Protein AF-A0A434VMH2-F1 (afdb_monomer_lite)

Secondary structure (DSSP, 8-state):
---HHHHHHHHHHHHHTT-HHHHHHHHHHHHHHHHTTSS-STTTS-HHHHHHHHHHT--

pLDDT: mean 97.62, std 2.61, range [80.62, 98.81]

Foldseek 3Di:
DQCLVVLLVVLVVCVVVVVPVVSVQLVQLLVVLVVVVESVDPPPHDNVRSVVSSVVSGD

Radius of gyration: 11.2 Å; chains: 1; bounding box: 22×19×29 Å

Sequence (59 aa):
ANPIATIWSGAMMLEHLSETAAARRIMKAVEATTARGIGTTAGKDKTDTITAAIVAALS

Structure (mmCIF, N/CA/C/O backbone):
data_AF-A0A434VMH2-F1
#
_entry.id   AF-A0A434VMH2-F1
#
loop_
_atom_site.group_PDB
_atom_site.id
_atom_site.type_symbol
_atom_site.label_atom_id
_atom_site.label_alt_id
_atom_site.label_comp_id
_atom_site.label_asym_id
_atom_site.label_entity_id
_atom_site.label_seq_id
_atom_site.pdbx_PDB_ins_code
_atom_site.Cartn_x
_atom_site.Cartn_y
_atom_site.Cartn_z
_atom_site.occupancy
_atom_site.B_iso_or_equiv
_atom_site.auth_seq_id
_atom_site.auth_comp_id
_atom_site.auth_asym_id
_atom_site.auth_atom_id
_atom_site.pdbx_PDB_model_num
ATOM 1 N N . ALA A 1 1 ? 5.653 7.710 -11.924 1.00 92.62 1 ALA A N 1
ATOM 2 C CA . ALA A 1 1 ? 6.112 8.006 -10.550 1.00 92.62 1 ALA A CA 1
ATOM 3 C C . ALA A 1 1 ? 5.789 6.803 -9.670 1.00 92.62 1 ALA A C 1
ATOM 5 O O . ALA A 1 1 ? 4.985 5.979 -10.086 1.00 92.62 1 ALA A O 1
ATOM 6 N N . ASN A 1 2 ? 6.403 6.672 -8.495 1.00 96.94 2 ASN A N 1
ATOM 7 C CA . ASN A 1 2 ? 6.067 5.588 -7.572 1.00 96.94 2 ASN A CA 1
ATOM 8 C C . ASN A 1 2 ? 5.024 6.079 -6.545 1.00 96.94 2 ASN A C 1
ATOM 10 O O . ASN A 1 2 ? 5.361 6.968 -5.764 1.00 96.94 2 ASN A O 1
ATOM 14 N N . PRO A 1 3 ? 3.783 5.547 -6.533 1.00 98.00 3 PRO A N 1
ATOM 15 C CA . PRO A 1 3 ? 2.730 6.019 -5.634 1.00 98.00 3 PRO A CA 1
ATOM 16 C C . PRO A 1 3 ? 2.848 5.477 -4.200 1.00 98.00 3 PRO A C 1
ATOM 18 O O . PRO A 1 3 ? 2.102 5.923 -3.331 1.00 98.00 3 PRO A O 1
ATOM 21 N N . ILE A 1 4 ? 3.761 4.535 -3.928 1.00 97.81 4 ILE A N 1
ATOM 22 C CA . ILE A 1 4 ? 3.841 3.819 -2.642 1.00 97.81 4 ILE A CA 1
ATOM 23 C C . ILE A 1 4 ? 3.980 4.774 -1.452 1.00 97.81 4 ILE A C 1
ATOM 25 O O . ILE A 1 4 ? 3.277 4.606 -0.461 1.00 97.81 4 ILE A O 1
ATOM 29 N N . ALA A 1 5 ? 4.834 5.798 -1.553 1.00 97.31 5 ALA A N 1
ATOM 30 C CA . ALA A 1 5 ? 5.032 6.753 -0.462 1.00 97.31 5 ALA A CA 1
ATOM 31 C C . ALA A 1 5 ? 3.737 7.512 -0.125 1.00 97.31 5 ALA A C 1
ATOM 33 O O . ALA A 1 5 ? 3.363 7.611 1.039 1.00 97.31 5 ALA A O 1
ATOM 34 N N . THR A 1 6 ? 3.012 7.984 -1.143 1.00 98.38 6 THR A N 1
ATOM 35 C CA . THR A 1 6 ? 1.734 8.685 -0.960 1.00 98.38 6 THR A CA 1
ATOM 36 C C . THR A 1 6 ? 0.654 7.762 -0.394 1.00 98.38 6 THR A C 1
ATOM 38 O O . THR A 1 6 ? -0.099 8.171 0.487 1.00 98.38 6 THR A O 1
ATOM 41 N N . ILE A 1 7 ? 0.591 6.508 -0.852 1.00 98.38 7 ILE A N 1
ATOM 42 C CA . ILE A 1 7 ? -0.349 5.503 -0.330 1.00 98.38 7 ILE A CA 1
ATOM 43 C C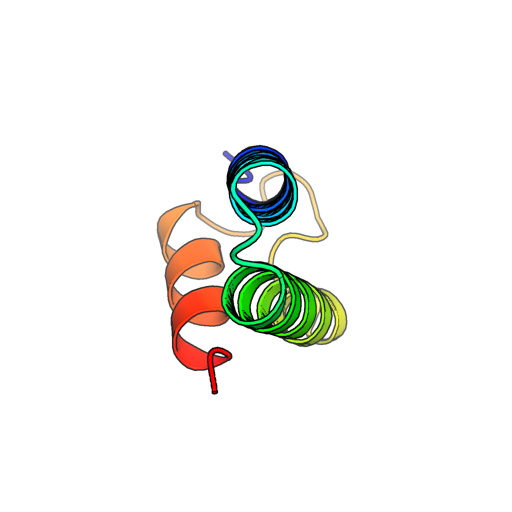 . ILE A 1 7 ? -0.054 5.205 1.145 1.00 98.38 7 ILE A C 1
ATOM 45 O O . ILE A 1 7 ? -0.979 5.159 1.955 1.00 98.38 7 ILE A O 1
ATOM 49 N N . TRP A 1 8 ? 1.221 5.065 1.513 1.00 98.06 8 TRP A N 1
ATOM 50 C CA . TRP A 1 8 ? 1.625 4.870 2.903 1.00 98.06 8 TRP A CA 1
ATOM 51 C C . TRP A 1 8 ? 1.259 6.080 3.771 1.00 98.06 8 TRP A C 1
ATOM 53 O O . TRP A 1 8 ? 0.672 5.904 4.836 1.00 98.06 8 TRP A O 1
ATOM 63 N N . SER A 1 9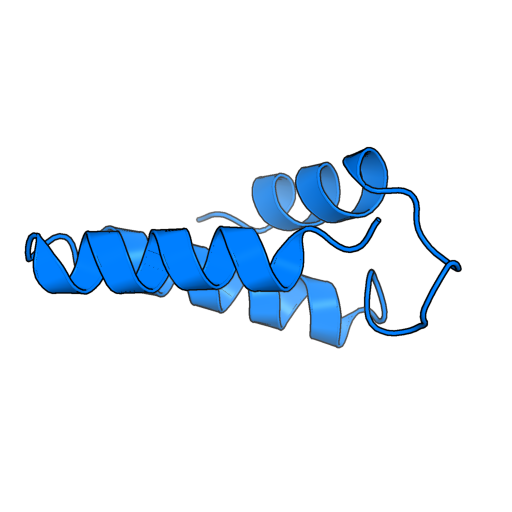 ? 1.482 7.310 3.301 1.00 98.69 9 SER A N 1
ATOM 64 C CA . SER A 1 9 ? 0.996 8.501 4.014 1.00 98.69 9 SER A CA 1
ATOM 65 C C . SER A 1 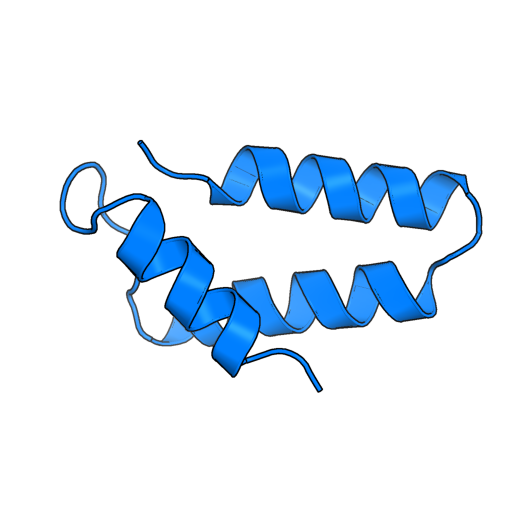9 ? -0.526 8.472 4.222 1.00 98.69 9 SER A C 1
ATOM 67 O O . SER A 1 9 ? -1.004 8.832 5.295 1.00 98.69 9 SER A O 1
ATOM 69 N N . GLY A 1 10 ? -1.290 7.979 3.240 1.00 98.62 10 GLY A N 1
ATOM 70 C CA . GLY A 1 10 ? -2.728 7.739 3.383 1.00 98.62 10 GLY A CA 1
ATOM 71 C C . GLY A 1 10 ? -3.066 6.693 4.455 1.00 98.62 10 GLY A C 1
ATOM 72 O O . GLY A 1 10 ? -3.985 6.903 5.243 1.00 98.62 10 GLY A O 1
ATOM 73 N N . ALA A 1 11 ? -2.303 5.602 4.545 1.00 98.62 11 ALA A N 1
ATOM 74 C CA . ALA A 1 11 ? -2.459 4.614 5.615 1.00 98.62 11 ALA A CA 1
ATOM 75 C C . ALA A 1 11 ? -2.151 5.211 7.001 1.00 98.62 11 ALA A C 1
ATOM 77 O O . ALA A 1 11 ? -2.932 5.011 7.926 1.00 98.62 11 ALA A O 1
ATOM 78 N N . MET A 1 12 ? -1.089 6.014 7.135 1.00 98.62 12 MET A N 1
ATOM 79 C CA . MET A 1 12 ? -0.767 6.725 8.383 1.00 98.62 12 MET A CA 1
ATOM 80 C C . MET A 1 12 ? -1.881 7.701 8.793 1.00 98.62 12 MET A C 1
ATOM 82 O O . MET A 1 12 ? -2.214 7.812 9.971 1.00 98.62 12 MET A O 1
ATOM 86 N N . MET A 1 13 ? -2.497 8.388 7.825 1.00 98.81 13 MET A N 1
ATOM 87 C CA . MET A 1 13 ? -3.661 9.244 8.074 1.00 98.81 13 MET A CA 1
ATOM 88 C C . MET A 1 13 ? -4.853 8.431 8.597 1.00 98.81 13 MET A C 1
ATOM 90 O O . MET A 1 13 ? -5.511 8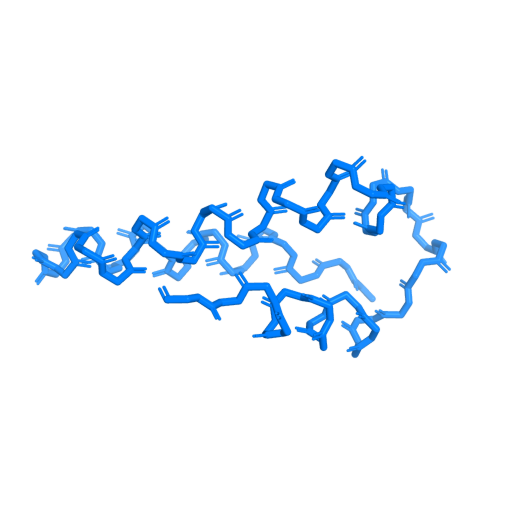.857 9.542 1.00 98.81 13 MET A O 1
ATOM 94 N N . LEU A 1 14 ? -5.123 7.254 8.027 1.00 98.75 14 LEU A N 1
ATOM 95 C CA . LEU A 1 14 ? -6.181 6.369 8.521 1.00 98.75 14 LEU A CA 1
ATOM 96 C C . LEU A 1 14 ? -5.899 5.891 9.951 1.00 98.75 14 LEU A C 1
ATOM 98 O O . LEU A 1 14 ? -6.812 5.889 10.772 1.00 98.75 14 LEU A O 1
ATOM 102 N N . GLU A 1 15 ? -4.651 5.560 10.292 1.00 98.44 15 GLU A N 1
ATOM 103 C CA . GLU A 1 15 ? -4.285 5.243 11.681 1.00 98.44 15 GLU A CA 1
ATOM 104 C C . GLU A 1 15 ? -4.561 6.415 12.627 1.00 98.44 15 GLU A C 1
ATOM 106 O O . GLU A 1 15 ? -5.148 6.209 13.690 1.00 98.44 15 GLU A O 1
ATOM 111 N N . HIS A 1 16 ? -4.209 7.641 12.225 1.00 98.31 16 HIS A N 1
ATOM 112 C CA . HIS A 1 16 ? -4.494 8.852 12.999 1.00 98.31 16 HIS A CA 1
ATOM 113 C C . HIS A 1 16 ? -6.000 9.073 13.220 1.00 98.31 16 HIS A C 1
ATOM 115 O O . HIS A 1 16 ? -6.415 9.506 14.294 1.00 98.31 16 HIS A O 1
ATOM 121 N N . LEU A 1 17 ? -6.826 8.718 12.236 1.00 98.69 17 LEU A N 1
ATOM 122 C CA . LEU A 1 17 ? -8.287 8.786 12.309 1.00 98.69 17 LEU A CA 1
ATOM 123 C C . LEU A 1 17 ? -8.923 7.594 13.050 1.00 98.69 17 LEU A C 1
ATOM 125 O O . LEU A 1 17 ? -10.141 7.459 13.047 1.00 98.69 17 LEU A O 1
ATOM 129 N N . SER A 1 18 ? -8.127 6.740 13.704 1.00 98.56 18 SER A N 1
ATOM 130 C CA . SER A 1 18 ? -8.573 5.495 14.358 1.00 98.56 18 SER A CA 1
ATOM 131 C C . SER A 1 18 ? -9.119 4.416 13.405 1.00 98.56 18 SER A C 1
ATOM 133 O O . SER A 1 18 ? -9.617 3.384 13.854 1.00 98.56 18 SER A O 1
ATOM 135 N N . GLU A 1 19 ? -8.928 4.568 12.093 1.00 98.62 19 GLU A N 1
ATOM 136 C CA . GLU A 1 19 ? -9.275 3.590 11.051 1.00 98.62 19 GLU A CA 1
ATOM 137 C C . GLU A 1 19 ? -8.168 2.533 10.867 1.00 98.62 19 GLU A C 1
ATOM 139 O O . GLU A 1 19 ? -7.729 2.201 9.759 1.00 98.62 19 GLU A O 1
ATOM 144 N N . THR A 1 20 ? -7.677 1.969 11.974 1.00 98.00 20 THR A N 1
ATOM 145 C CA . THR A 1 20 ? -6.485 1.103 11.971 1.00 98.00 20 THR A CA 1
ATOM 146 C C . THR A 1 20 ? -6.691 -0.189 11.172 1.00 98.00 20 THR A C 1
ATOM 148 O O . THR A 1 20 ? -5.743 -0.744 10.618 1.00 98.00 20 THR A O 1
ATOM 151 N N . ALA A 1 21 ? -7.924 -0.700 11.087 1.00 98.19 21 ALA A N 1
ATOM 152 C CA . ALA A 1 21 ? -8.220 -1.882 10.276 1.00 98.19 21 ALA A CA 1
ATOM 153 C C . ALA A 1 21 ? -8.034 -1.608 8.776 1.00 98.19 21 ALA A C 1
ATOM 155 O O . ALA A 1 21 ? -7.456 -2.438 8.073 1.00 98.19 21 ALA A O 1
ATOM 156 N N . ALA A 1 22 ? -8.478 -0.443 8.297 1.00 98.31 22 ALA A N 1
ATOM 157 C CA . ALA A 1 22 ? -8.288 -0.025 6.913 1.00 98.31 22 ALA A CA 1
ATOM 158 C C . ALA A 1 22 ? -6.805 0.231 6.610 1.00 98.31 22 ALA A C 1
ATOM 160 O O . ALA A 1 22 ? -6.289 -0.283 5.616 1.00 98.31 22 ALA A O 1
ATOM 161 N N . ALA A 1 23 ? -6.098 0.930 7.503 1.00 98.56 23 ALA A N 1
ATOM 162 C CA . ALA A 1 23 ? -4.664 1.177 7.360 1.00 98.56 23 ALA A CA 1
ATOM 163 C C . ALA A 1 23 ? -3.854 -0.126 7.241 1.00 98.56 23 ALA A C 1
ATOM 165 O O . ALA A 1 23 ? -3.058 -0.280 6.313 1.00 98.56 23 ALA A O 1
ATOM 166 N N . ARG A 1 24 ? -4.125 -1.114 8.109 1.00 98.38 24 ARG A N 1
ATOM 167 C CA . ARG A 1 24 ? -3.474 -2.435 8.050 1.00 98.38 24 ARG A CA 1
ATOM 168 C C . ARG A 1 24 ? -3.733 -3.166 6.736 1.00 98.38 24 ARG A C 1
ATOM 170 O O . ARG A 1 24 ? -2.815 -3.785 6.204 1.00 98.38 24 ARG A O 1
ATOM 177 N N . ARG A 1 25 ? -4.959 -3.109 6.202 1.00 98.56 25 ARG A N 1
ATOM 178 C CA . ARG A 1 25 ? -5.280 -3.716 4.897 1.00 98.56 25 ARG A CA 1
ATOM 179 C C . ARG A 1 25 ? -4.470 -3.079 3.771 1.00 98.56 25 ARG A C 1
ATOM 181 O O . ARG A 1 25 ? -3.917 -3.803 2.947 1.00 98.56 25 ARG A O 1
ATOM 188 N N . ILE A 1 26 ? -4.355 -1.750 3.769 1.00 98.56 26 ILE A N 1
ATOM 189 C CA . ILE A 1 26 ? -3.560 -1.016 2.776 1.00 98.56 26 ILE A CA 1
ATOM 190 C C . ILE A 1 26 ? -2.083 -1.399 2.877 1.00 98.56 26 ILE A C 1
ATOM 192 O O . ILE A 1 26 ? -1.484 -1.757 1.864 1.00 98.56 26 ILE A O 1
ATOM 196 N N . MET A 1 27 ? -1.506 -1.388 4.081 1.00 98.44 27 MET A N 1
ATOM 197 C CA . MET A 1 27 ? -0.093 -1.739 4.262 1.00 98.44 27 MET A CA 1
ATOM 198 C C . MET A 1 27 ? 0.198 -3.185 3.855 1.00 98.44 27 MET A C 1
ATOM 200 O O . MET A 1 27 ? 1.152 -3.423 3.117 1.00 98.44 27 MET A O 1
ATOM 204 N N . LYS A 1 28 ? -0.680 -4.134 4.199 1.00 98.56 28 LYS A N 1
ATOM 205 C CA . LYS A 1 28 ? -0.559 -5.530 3.753 1.00 98.56 28 LYS A CA 1
ATOM 206 C C . LYS A 1 28 ? -0.600 -5.663 2.224 1.00 98.56 28 LYS A C 1
ATOM 208 O O . LYS A 1 28 ? 0.145 -6.457 1.653 1.00 98.56 28 LYS A O 1
ATOM 213 N N . ALA A 1 29 ? -1.441 -4.885 1.544 1.00 98.69 29 ALA A N 1
ATOM 214 C CA . ALA A 1 29 ? -1.507 -4.880 0.084 1.00 98.69 29 ALA A CA 1
ATOM 215 C C . ALA A 1 29 ? -0.243 -4.279 -0.564 1.00 98.69 29 ALA A C 1
ATOM 217 O O . ALA A 1 29 ? 0.244 -4.794 -1.578 1.00 98.69 29 ALA A O 1
ATOM 218 N N . VAL A 1 30 ? 0.328 -3.228 0.037 1.00 98.44 30 VAL A N 1
ATOM 219 C CA . VAL A 1 30 ? 1.619 -2.645 -0.371 1.00 98.44 30 VAL A CA 1
ATOM 220 C C . VAL A 1 30 ? 2.752 -3.662 -0.198 1.00 98.44 30 VAL A C 1
ATOM 222 O O . VAL A 1 30 ? 3.537 -3.873 -1.127 1.00 98.44 30 VAL A O 1
ATOM 225 N N . GLU A 1 31 ? 2.813 -4.348 0.943 1.00 98.44 31 GLU A N 1
ATOM 226 C CA . GLU A 1 31 ? 3.792 -5.409 1.215 1.00 98.44 31 GLU A CA 1
ATOM 227 C C . GLU A 1 31 ? 3.669 -6.560 0.208 1.00 98.44 31 GLU A C 1
ATOM 229 O O . GLU A 1 31 ? 4.652 -6.941 -0.423 1.00 98.44 31 GLU A O 1
ATOM 234 N N . ALA A 1 32 ? 2.456 -7.068 -0.028 1.00 98.50 32 ALA A N 1
ATOM 235 C CA . ALA A 1 32 ? 2.220 -8.144 -0.991 1.00 98.50 32 ALA A CA 1
ATOM 236 C C . ALA A 1 32 ? 2.606 -7.749 -2.429 1.00 98.50 32 ALA A C 1
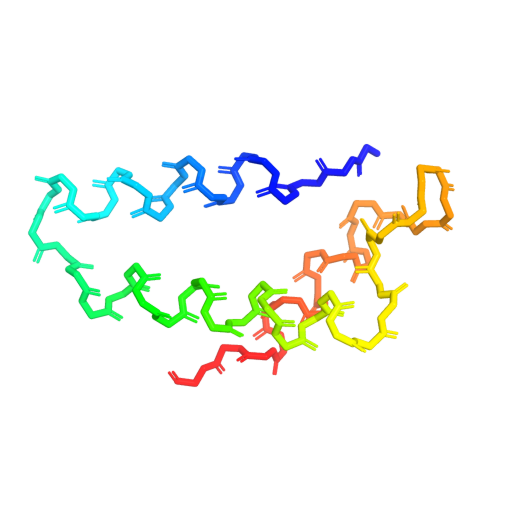ATOM 238 O O . ALA A 1 32 ? 3.130 -8.565 -3.192 1.00 98.50 32 ALA A O 1
ATOM 239 N N . THR A 1 33 ? 2.371 -6.492 -2.808 1.00 98.44 33 THR A N 1
ATOM 240 C CA . THR A 1 33 ? 2.738 -5.972 -4.133 1.00 98.44 33 THR A CA 1
ATOM 241 C C . THR A 1 33 ? 4.252 -5.848 -4.287 1.00 98.44 33 THR A C 1
ATOM 243 O O . THR A 1 33 ? 4.821 -6.305 -5.282 1.00 98.44 33 THR A O 1
ATOM 246 N N . THR A 1 34 ? 4.923 -5.278 -3.288 1.00 98.00 34 THR A N 1
ATOM 247 C CA . THR A 1 34 ? 6.380 -5.085 -3.310 1.00 98.00 34 THR A CA 1
ATOM 248 C C . THR A 1 34 ? 7.146 -6.401 -3.177 1.00 98.00 34 THR A C 1
ATOM 250 O O . THR A 1 34 ? 8.166 -6.567 -3.845 1.00 98.00 34 THR A O 1
ATOM 253 N N . ALA A 1 35 ? 6.616 -7.388 -2.445 1.00 98.44 35 ALA A N 1
ATOM 254 C CA . ALA A 1 35 ? 7.154 -8.751 -2.391 1.00 98.44 35 ALA A CA 1
ATOM 255 C C . ALA A 1 35 ? 7.183 -9.444 -3.769 1.00 98.44 35 ALA A C 1
ATOM 257 O O . ALA A 1 35 ? 8.022 -10.308 -4.016 1.00 98.44 35 ALA A O 1
ATOM 258 N N . ARG A 1 36 ? 6.307 -9.038 -4.698 1.00 97.88 36 ARG A N 1
ATOM 259 C CA . ARG A 1 36 ? 6.295 -9.503 -6.099 1.00 97.88 36 ARG A CA 1
ATOM 260 C C . ARG A 1 36 ? 7.233 -8.702 -7.013 1.00 97.88 36 ARG A C 1
ATOM 262 O O . ARG A 1 36 ? 7.267 -8.949 -8.216 1.00 97.88 36 ARG A O 1
ATOM 269 N N . GLY A 1 37 ? 7.977 -7.735 -6.473 1.00 98.00 37 GLY A N 1
ATOM 270 C CA . GLY A 1 37 ? 8.926 -6.902 -7.216 1.00 98.00 37 GLY A CA 1
ATOM 271 C C . GLY A 1 37 ? 8.292 -5.786 -8.053 1.00 98.00 37 GLY A C 1
ATOM 272 O O . GLY A 1 37 ? 8.959 -5.252 -8.942 1.00 98.00 37 GLY A O 1
ATOM 273 N N . ILE A 1 38 ? 7.022 -5.450 -7.797 1.00 98.38 38 ILE A N 1
ATOM 274 C CA . ILE A 1 38 ? 6.292 -4.371 -8.476 1.00 98.38 38 ILE A CA 1
ATOM 275 C C . ILE A 1 38 ? 6.496 -3.072 -7.688 1.00 98.38 38 ILE A C 1
ATOM 277 O O . ILE A 1 38 ? 6.242 -3.022 -6.485 1.00 98.38 38 ILE A O 1
ATOM 281 N N . GLY A 1 39 ? 6.961 -2.014 -8.354 1.00 97.25 39 GLY A N 1
ATOM 282 C CA . GLY A 1 39 ? 7.201 -0.706 -7.734 1.00 97.25 39 GLY A CA 1
ATOM 283 C C . GLY A 1 39 ? 8.467 -0.626 -6.870 1.00 97.25 39 GLY A C 1
ATOM 284 O O . GLY A 1 39 ? 8.671 0.378 -6.192 1.00 97.25 39 GLY A O 1
ATOM 285 N N . THR A 1 40 ? 9.333 -1.646 -6.892 1.00 97.62 40 THR A N 1
ATOM 286 C CA . THR A 1 40 ? 10.589 -1.678 -6.114 1.00 97.62 40 THR A CA 1
ATOM 287 C C . THR A 1 40 ? 11.789 -1.105 -6.869 1.00 97.62 40 THR A C 1
ATOM 289 O O . THR A 1 40 ? 12.782 -0.722 -6.258 1.00 97.62 40 THR A O 1
ATOM 292 N N . THR A 1 41 ? 11.717 -1.016 -8.200 1.00 96.88 41 THR A N 1
ATOM 293 C CA . THR A 1 41 ? 12.764 -0.422 -9.044 1.00 96.88 41 THR A CA 1
ATOM 294 C C . THR A 1 41 ? 12.287 0.915 -9.601 1.00 96.88 41 THR A C 1
ATOM 296 O O . THR A 1 41 ? 11.238 0.991 -10.245 1.00 96.88 41 THR A O 1
ATOM 299 N N . ALA A 1 42 ? 13.061 1.978 -9.378 1.00 92.50 42 ALA A N 1
ATOM 300 C CA . ALA A 1 42 ? 12.729 3.312 -9.864 1.00 92.50 42 ALA A CA 1
ATOM 301 C C . ALA A 1 42 ? 12.537 3.317 -11.392 1.00 92.50 42 ALA A C 1
ATOM 303 O O . ALA A 1 42 ? 13.391 2.852 -12.139 1.00 92.50 42 ALA A O 1
ATOM 304 N N . GLY A 1 43 ? 11.393 3.830 -11.852 1.00 92.44 43 GLY A N 1
ATOM 305 C CA . GLY A 1 43 ? 11.079 3.972 -13.278 1.00 92.44 43 GLY A CA 1
ATOM 306 C C . GLY A 1 43 ? 10.700 2.684 -14.020 1.00 92.44 43 GLY A C 1
ATOM 307 O O . GLY A 1 43 ? 10.294 2.781 -15.174 1.00 92.44 43 GLY A O 1
ATOM 308 N N . LYS A 1 44 ? 10.780 1.505 -13.386 1.00 96.56 44 LYS A N 1
ATOM 309 C CA . LYS A 1 44 ? 10.432 0.221 -14.018 1.00 96.56 44 LYS A CA 1
ATOM 310 C C . LYS A 1 44 ? 8.930 0.083 -14.276 1.00 96.56 44 LYS A C 1
ATOM 312 O O . LYS A 1 44 ? 8.525 -0.255 -15.382 1.00 96.56 44 LYS A O 1
ATOM 317 N N . ASP A 1 45 ? 8.115 0.348 -13.258 1.00 98.06 45 ASP A N 1
ATOM 318 C CA . ASP A 1 45 ? 6.662 0.190 -13.324 1.00 98.06 45 ASP A CA 1
ATOM 319 C C . ASP A 1 45 ? 5.959 1.550 -13.433 1.00 98.06 45 ASP A C 1
ATOM 321 O O . ASP A 1 45 ? 6.370 2.546 -12.824 1.00 98.06 45 ASP A O 1
ATOM 325 N N . LYS A 1 46 ? 4.870 1.601 -14.211 1.00 98.06 46 LYS A N 1
ATOM 326 C CA . LYS A 1 46 ? 4.015 2.793 -14.308 1.00 98.06 46 LYS A CA 1
ATOM 327 C C . LYS A 1 46 ? 3.207 2.968 -13.023 1.00 98.06 46 LYS A C 1
ATOM 329 O O . LYS A 1 46 ? 2.840 1.985 -12.385 1.00 98.06 46 LYS A O 1
ATOM 334 N N . THR A 1 47 ? 2.862 4.216 -12.694 1.00 98.31 47 THR A N 1
ATOM 335 C CA . THR A 1 47 ? 2.018 4.544 -11.532 1.00 98.31 47 THR A CA 1
ATOM 336 C C . THR A 1 47 ? 0.750 3.681 -11.510 1.00 98.31 47 THR A C 1
ATOM 338 O O . THR A 1 47 ? 0.482 3.026 -10.510 1.00 98.31 47 THR A O 1
ATOM 341 N N . ASP A 1 48 ? 0.032 3.602 -12.635 1.00 98.31 48 ASP A N 1
ATOM 342 C CA . ASP A 1 48 ? -1.232 2.860 -12.748 1.00 98.31 48 ASP A CA 1
ATOM 343 C C . ASP A 1 48 ? -1.049 1.355 -12.541 1.00 98.31 48 ASP A C 1
ATOM 345 O O . ASP A 1 48 ? -1.886 0.707 -11.920 1.00 98.31 48 ASP A O 1
ATOM 349 N N . THR A 1 49 ? 0.070 0.797 -13.012 1.00 98.31 49 THR A N 1
ATOM 350 C CA . THR A 1 49 ? 0.412 -0.618 -12.818 1.00 98.31 49 THR A CA 1
ATOM 351 C C . THR A 1 49 ? 0.636 -0.929 -11.342 1.00 98.31 49 THR A C 1
ATOM 353 O O . THR A 1 49 ? 0.115 -1.925 -10.842 1.00 98.31 49 THR A O 1
ATOM 356 N N . ILE A 1 50 ? 1.371 -0.067 -10.635 1.00 98.56 50 ILE A N 1
ATOM 357 C CA . ILE A 1 50 ? 1.621 -0.224 -9.197 1.00 98.56 50 ILE A CA 1
ATOM 358 C C . ILE A 1 50 ? 0.301 -0.101 -8.425 1.00 98.56 50 ILE A C 1
ATOM 360 O O . ILE A 1 50 ? -0.013 -0.965 -7.609 1.00 98.56 50 ILE A O 1
ATOM 364 N N . THR A 1 51 ? -0.505 0.923 -8.718 1.00 98.50 51 THR A N 1
ATOM 365 C CA . THR A 1 51 ? -1.804 1.137 -8.063 1.00 98.50 51 THR A CA 1
ATOM 366 C C . THR A 1 51 ? -2.757 -0.034 -8.293 1.00 98.50 51 THR A C 1
ATOM 368 O O . THR A 1 51 ? -3.342 -0.535 -7.335 1.00 98.50 51 THR A O 1
ATOM 371 N N . ALA A 1 52 ? -2.889 -0.519 -9.531 1.00 98.56 52 ALA A N 1
ATOM 372 C CA . ALA A 1 52 ? -3.752 -1.655 -9.848 1.00 98.56 52 ALA A CA 1
ATOM 373 C C . ALA A 1 52 ? -3.314 -2.932 -9.115 1.00 98.56 52 ALA A C 1
ATOM 375 O O . ALA A 1 52 ? -4.161 -3.673 -8.617 1.00 98.56 52 ALA A O 1
ATOM 376 N N . ALA A 1 53 ? -2.004 -3.172 -9.002 1.00 98.50 53 ALA A N 1
ATOM 377 C CA . ALA A 1 53 ? -1.476 -4.310 -8.256 1.00 98.50 53 ALA A CA 1
ATOM 378 C C . ALA A 1 53 ? -1.794 -4.221 -6.753 1.00 98.50 53 ALA A C 1
ATOM 380 O O . ALA A 1 53 ? -2.196 -5.226 -6.168 1.00 98.50 53 ALA A O 1
ATOM 381 N N . ILE A 1 54 ? -1.687 -3.026 -6.158 1.00 98.56 54 ILE A N 1
ATOM 382 C CA . ILE A 1 54 ? -2.055 -2.790 -4.753 1.00 98.56 54 ILE A CA 1
ATOM 383 C C . ILE A 1 54 ? -3.558 -2.998 -4.551 1.00 98.56 54 ILE A C 1
ATOM 385 O O . ILE A 1 54 ? -3.947 -3.710 -3.632 1.00 98.56 54 ILE A O 1
ATOM 389 N N . VAL A 1 55 ? -4.410 -2.443 -5.420 1.00 98.44 55 VAL A N 1
ATOM 390 C CA . VAL A 1 55 ? -5.871 -2.620 -5.326 1.00 98.44 55 VAL A CA 1
ATOM 391 C C . VAL A 1 55 ? -6.259 -4.094 -5.433 1.00 98.44 55 VAL A C 1
ATOM 393 O O . VAL A 1 55 ? -7.069 -4.567 -4.643 1.00 98.44 55 VAL A O 1
ATOM 396 N N . ALA A 1 56 ? -5.642 -4.841 -6.351 1.00 98.31 56 ALA A N 1
ATOM 397 C CA . ALA A 1 56 ? -5.876 -6.277 -6.491 1.00 98.31 56 ALA A CA 1
ATOM 398 C C . ALA A 1 56 ? -5.422 -7.095 -5.266 1.00 98.31 56 ALA A C 1
ATOM 400 O O . ALA A 1 56 ? -5.881 -8.220 -5.083 1.00 98.31 56 ALA A O 1
ATOM 401 N N . ALA A 1 57 ? -4.523 -6.553 -4.440 1.00 98.12 57 ALA A N 1
ATOM 402 C CA . ALA A 1 57 ? -4.038 -7.185 -3.217 1.00 98.12 57 ALA A CA 1
ATOM 403 C C . ALA A 1 57 ? -4.829 -6.783 -1.952 1.00 98.12 57 ALA A C 1
ATOM 405 O O . ALA A 1 57 ? -4.524 -7.294 -0.872 1.00 98.12 57 ALA A O 1
ATOM 406 N N . LEU A 1 58 ? -5.821 -5.887 -2.051 1.00 96.06 58 LEU A N 1
ATOM 407 C CA . LEU A 1 58 ? -6.679 -5.506 -0.922 1.00 96.06 58 LEU A CA 1
ATOM 408 C C . LEU A 1 58 ? -7.677 -6.628 -0.586 1.00 96.06 58 LEU A C 1
ATOM 410 O O . LEU A 1 58 ? -8.350 -7.156 -1.469 1.00 96.06 58 LEU A O 1
ATOM 414 N N . SER A 1 59 ? -7.789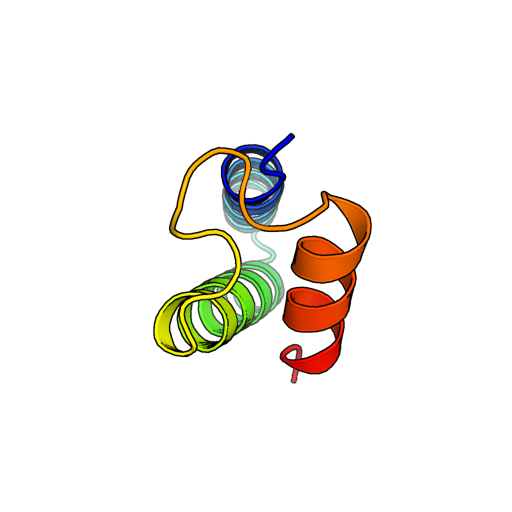 -6.958 0.706 1.00 80.62 59 SER A N 1
ATOM 415 C CA . SER A 1 59 ? -8.676 -7.998 1.259 1.00 80.62 59 SER A CA 1
ATOM 416 C C . SER A 1 59 ? -9.420 -7.524 2.502 1.00 80.62 59 SER A C 1
ATOM 418 O O . SER A 1 59 ? -8.742 -6.925 3.374 1.00 80.62 59 SER A O 1
#